Protein AF-G2XY36-F1 (afdb_monomer)

Radius of gyration: 17.64 Å; Cα contacts (8 Å, |Δi|>4): 238; chains: 1; bounding box: 34×35×55 Å

pLDDT: mean 86.16, std 17.72, range [29.91, 98.31]

Structure (mmCIF, N/CA/C/O backbone):
data_AF-G2XY36-F1
#
_entry.id   AF-G2XY36-F1
#
loop_
_atom_site.group_PDB
_atom_site.id
_atom_site.type_symbol
_atom_site.label_atom_id
_atom_site.label_alt_id
_atom_site.label_comp_id
_atom_site.label_asym_id
_atom_site.label_entity_id
_atom_site.label_seq_id
_atom_site.pdbx_PDB_ins_code
_atom_site.Cartn_x
_atom_site.Cartn_y
_atom_site.Cartn_z
_atom_site.occupancy
_atom_site.B_iso_or_equiv
_atom_site.auth_seq_id
_atom_site.auth_comp_id
_atom_site.auth_asym_id
_atom_site.auth_atom_id
_atom_site.pdbx_PDB_model_num
ATOM 1 N N . MET A 1 1 ? -10.356 2.551 -22.205 1.00 31.62 1 MET A N 1
ATOM 2 C CA . MET A 1 1 ? -10.439 3.389 -20.987 1.00 31.62 1 MET A CA 1
ATOM 3 C C . MET A 1 1 ? -9.073 3.341 -20.303 1.00 31.62 1 MET A C 1
ATOM 5 O O . MET A 1 1 ? -8.764 2.344 -19.670 1.00 31.62 1 MET A O 1
ATOM 9 N N . ASN A 1 2 ? -8.216 4.348 -20.510 1.00 29.91 2 ASN A N 1
ATOM 10 C CA . ASN A 1 2 ? -6.886 4.417 -19.884 1.00 29.91 2 ASN A CA 1
ATOM 11 C C . ASN A 1 2 ? -7.036 4.774 -18.397 1.00 29.91 2 ASN A C 1
ATOM 13 O O . ASN A 1 2 ? -7.016 5.949 -18.038 1.00 29.91 2 ASN A O 1
ATOM 17 N N . ARG A 1 3 ? -7.221 3.779 -17.523 1.00 33.62 3 ARG A N 1
ATOM 18 C CA . ARG A 1 3 ? -7.175 3.988 -16.069 1.00 33.62 3 ARG A CA 1
ATOM 19 C C . ARG A 1 3 ? -5.709 4.070 -15.626 1.00 33.62 3 ARG A C 1
ATOM 21 O O . ARG A 1 3 ? -5.121 3.066 -15.242 1.00 33.62 3 ARG A O 1
ATOM 28 N N . LYS A 1 4 ? -5.095 5.256 -15.689 1.00 39.34 4 LYS A N 1
ATOM 29 C CA . LYS A 1 4 ? -3.771 5.510 -15.087 1.00 39.34 4 LYS A CA 1
ATOM 30 C C . LYS A 1 4 ? -3.896 5.691 -13.566 1.00 39.34 4 LYS A C 1
ATOM 32 O O . LYS A 1 4 ? -3.672 6.778 -13.057 1.00 39.34 4 LYS A O 1
ATOM 37 N N . ALA A 1 5 ? -4.296 4.642 -12.847 1.00 51.47 5 ALA A N 1
ATOM 38 C CA . ALA A 1 5 ? -4.089 4.578 -11.393 1.00 51.47 5 ALA A CA 1
ATOM 39 C C . ALA A 1 5 ? -2.666 4.087 -11.066 1.00 51.47 5 ALA A C 1
ATOM 41 O O . ALA A 1 5 ? -2.091 4.441 -10.044 1.00 51.47 5 ALA A O 1
ATOM 42 N N . ALA A 1 6 ? -2.066 3.312 -11.974 1.00 61.31 6 ALA A N 1
ATOM 43 C CA . ALA A 1 6 ? -0.655 2.974 -11.932 1.00 61.31 6 ALA A CA 1
ATOM 44 C C . ALA A 1 6 ? 0.126 3.997 -12.769 1.00 61.31 6 ALA A C 1
ATOM 46 O O . ALA A 1 6 ? -0.056 4.074 -13.988 1.00 61.31 6 ALA A O 1
ATOM 47 N N . ALA A 1 7 ? 1.002 4.775 -12.134 1.00 78.44 7 ALA A N 1
ATOM 48 C CA . ALA A 1 7 ? 2.062 5.498 -12.832 1.00 78.44 7 ALA A CA 1
ATOM 49 C C . ALA A 1 7 ? 3.137 4.496 -13.289 1.00 78.44 7 ALA A C 1
ATOM 51 O O . ALA A 1 7 ? 4.223 4.396 -12.726 1.00 78.44 7 ALA A O 1
ATOM 52 N N . LEU A 1 8 ? 2.751 3.648 -14.245 1.00 86.12 8 LEU A N 1
ATOM 53 C CA . LEU A 1 8 ? 3.544 2.530 -14.730 1.00 86.12 8 LEU A CA 1
ATOM 54 C C . LEU A 1 8 ? 4.345 2.961 -15.959 1.00 86.12 8 LEU A C 1
ATOM 56 O O . LEU A 1 8 ? 3.798 3.068 -17.059 1.00 86.12 8 LEU A O 1
ATOM 60 N N . THR A 1 9 ? 5.645 3.154 -15.768 1.00 91.38 9 THR A N 1
ATOM 61 C CA . THR A 1 9 ? 6.623 3.242 -16.857 1.00 91.38 9 THR A CA 1
ATOM 62 C C . THR A 1 9 ? 7.297 1.885 -17.024 1.00 91.38 9 THR A C 1
ATOM 64 O O . THR A 1 9 ? 7.899 1.371 -16.083 1.00 91.38 9 THR A O 1
ATOM 67 N N . VAL A 1 10 ? 7.177 1.301 -18.220 1.00 92.88 10 VAL A N 1
ATOM 68 C CA . VAL A 1 10 ? 7.787 0.011 -18.567 1.00 92.88 10 VAL A CA 1
ATOM 69 C C . VAL A 1 10 ? 8.980 0.247 -19.480 1.00 92.88 10 VAL A C 1
ATOM 71 O O . VAL A 1 10 ? 8.836 0.890 -20.519 1.00 92.88 10 VAL A O 1
ATOM 74 N N . THR A 1 11 ? 10.143 -0.291 -19.122 1.00 92.06 11 THR A N 1
ATOM 75 C CA . THR A 1 11 ? 11.360 -0.199 -19.943 1.00 92.06 11 THR A CA 1
ATOM 76 C C . THR A 1 11 ? 12.197 -1.475 -19.830 1.00 92.06 11 THR A C 1
ATOM 78 O O . THR A 1 11 ? 12.318 -2.011 -18.735 1.00 92.06 11 THR A O 1
ATOM 81 N N . PRO A 1 12 ? 12.785 -1.999 -20.920 1.00 92.81 12 PRO A N 1
ATOM 82 C CA . PRO A 1 12 ? 13.709 -3.130 -20.829 1.00 92.81 12 PRO A CA 1
ATOM 83 C C . PRO A 1 12 ? 15.041 -2.760 -20.152 1.00 92.81 12 PRO A C 1
ATOM 85 O O . PRO A 1 12 ? 15.686 -3.641 -19.588 1.00 92.81 12 PRO A O 1
ATOM 88 N N . ASP A 1 13 ? 15.440 -1.483 -20.188 1.00 95.94 13 ASP A N 1
ATOM 89 C CA . ASP A 1 13 ? 16.576 -0.956 -19.428 1.00 95.94 13 ASP A CA 1
ATOM 90 C C . ASP A 1 13 ? 16.048 -0.229 -18.176 1.00 95.94 13 ASP A C 1
ATOM 92 O O . ASP A 1 13 ? 15.520 0.881 -18.289 1.00 95.94 13 ASP A O 1
ATOM 96 N N . PRO A 1 14 ? 16.151 -0.831 -16.977 1.00 92.25 14 PRO A N 1
ATOM 97 C CA . PRO A 1 14 ? 15.528 -0.303 -15.764 1.00 92.25 14 PRO A CA 1
ATOM 98 C C . PRO A 1 14 ? 16.053 1.078 -15.354 1.00 92.25 14 PRO A C 1
ATOM 100 O O . PRO A 1 14 ? 15.342 1.812 -14.671 1.00 92.25 14 PRO A O 1
ATOM 103 N N . LEU A 1 15 ? 17.270 1.449 -15.768 1.00 95.69 15 LEU A N 1
ATOM 104 C CA . LEU A 1 15 ? 17.906 2.718 -15.400 1.00 95.69 15 LEU A CA 1
ATOM 105 C C . LEU A 1 15 ? 17.844 3.769 -16.516 1.00 95.69 15 LEU A C 1
ATOM 107 O O . LEU A 1 15 ? 18.439 4.836 -16.382 1.00 95.69 15 LEU A O 1
ATOM 111 N N . SER A 1 16 ? 17.093 3.511 -17.591 1.00 96.19 16 SER A N 1
ATOM 112 C CA . SER A 1 16 ? 16.937 4.456 -18.702 1.00 96.19 16 SER A CA 1
ATOM 113 C C . SER A 1 16 ? 15.806 5.470 -18.508 1.00 96.19 16 SER A C 1
ATOM 115 O O . SER A 1 16 ? 15.618 6.338 -19.362 1.00 96.19 16 SER A O 1
ATOM 117 N N . VAL A 1 17 ? 14.997 5.346 -17.448 1.00 93.69 17 VAL A N 1
ATOM 118 C CA . VAL A 1 17 ? 13.879 6.268 -17.192 1.00 93.69 17 VAL A CA 1
ATOM 119 C C . VAL A 1 17 ? 14.442 7.660 -16.875 1.00 93.69 17 VAL A C 1
ATOM 121 O O . VAL A 1 17 ? 15.220 7.787 -15.928 1.00 93.69 17 VAL A O 1
ATOM 124 N N . PRO A 1 18 ? 14.056 8.721 -17.612 1.00 96.00 18 PRO A N 1
ATOM 125 C CA . PRO A 1 18 ? 14.487 10.079 -17.294 1.00 96.00 18 PRO A CA 1
ATOM 126 C C . PRO A 1 18 ? 14.094 10.475 -15.868 1.00 96.00 18 PRO A C 1
ATOM 128 O O . PRO A 1 18 ? 12.988 10.168 -15.424 1.00 96.00 18 PRO A O 1
ATOM 131 N N . LEU A 1 19 ? 14.970 11.201 -15.167 1.00 97.06 19 LEU A N 1
ATOM 132 C CA . LEU A 1 19 ? 14.773 11.553 -13.753 1.00 97.06 19 LEU A CA 1
ATOM 133 C C . LEU A 1 19 ? 13.446 12.283 -13.491 1.00 97.06 19 LEU A C 1
ATOM 135 O O . LEU A 1 19 ? 12.774 12.002 -12.503 1.00 97.06 19 LEU A O 1
ATOM 139 N N . GLU A 1 20 ? 13.051 13.193 -14.381 1.00 97.00 20 GLU A N 1
ATOM 140 C CA . GLU A 1 20 ? 11.760 13.883 -14.293 1.00 97.00 20 GLU A CA 1
ATOM 141 C C . GLU A 1 20 ? 10.598 12.883 -14.290 1.00 97.00 20 GLU A C 1
ATOM 143 O O . GLU A 1 20 ? 9.764 12.906 -13.387 1.00 97.00 20 GLU A O 1
ATOM 148 N N . LYS A 1 21 ? 10.615 11.920 -15.220 1.00 95.12 21 LYS A N 1
ATOM 149 C CA . LYS A 1 21 ? 9.579 10.892 -15.313 1.00 95.12 21 LYS A CA 1
ATOM 150 C C . LYS A 1 21 ? 9.573 9.950 -14.110 1.00 95.12 21 LYS A C 1
ATOM 152 O O . LYS A 1 21 ? 8.512 9.580 -13.614 1.00 95.12 21 LYS A O 1
ATOM 157 N N . PHE A 1 22 ? 10.758 9.582 -13.631 1.00 95.75 22 PHE A N 1
ATOM 158 C CA . PHE A 1 22 ? 10.922 8.783 -12.422 1.00 95.75 22 PHE A CA 1
ATOM 159 C C . PHE A 1 22 ? 10.286 9.477 -11.206 1.00 95.75 22 PHE A C 1
ATOM 161 O O . PHE A 1 22 ? 9.513 8.859 -10.475 1.00 95.75 22 PHE A O 1
ATOM 168 N N . ASN A 1 23 ? 10.543 10.776 -11.030 1.00 96.56 23 ASN A N 1
ATOM 169 C CA . ASN A 1 23 ? 9.968 11.565 -9.941 1.00 96.56 23 ASN A CA 1
ATOM 170 C C . ASN A 1 23 ? 8.448 11.728 -10.071 1.00 96.56 23 ASN A C 1
ATOM 172 O O . ASN A 1 23 ? 7.741 11.633 -9.069 1.00 96.56 23 ASN A O 1
ATOM 176 N N . GLU A 1 24 ? 7.928 11.943 -11.283 1.00 95.69 24 GLU A N 1
ATOM 177 C CA . GLU A 1 24 ? 6.480 11.949 -11.529 1.00 95.69 24 GLU A CA 1
ATOM 178 C C . GLU A 1 24 ? 5.824 10.642 -11.073 1.00 95.69 24 GLU A C 1
ATOM 180 O O . GLU A 1 24 ? 4.816 10.671 -10.364 1.00 95.69 24 GLU A O 1
ATOM 185 N N . ASP A 1 25 ? 6.401 9.499 -11.454 1.00 95.06 25 ASP A N 1
ATOM 186 C CA . ASP A 1 25 ? 5.843 8.190 -11.120 1.00 95.06 25 ASP A CA 1
ATOM 187 C C . ASP A 1 25 ? 5.855 7.945 -9.605 1.00 95.06 25 ASP A C 1
ATOM 189 O O . ASP A 1 25 ? 4.846 7.514 -9.037 1.00 95.06 25 ASP A O 1
ATOM 193 N N . LEU A 1 26 ? 6.952 8.290 -8.922 1.00 95.56 26 LEU A N 1
ATOM 194 C CA . LEU A 1 26 ? 7.029 8.180 -7.464 1.00 95.56 26 LEU A CA 1
ATOM 195 C C . LEU A 1 26 ? 6.068 9.132 -6.746 1.00 95.56 26 LEU A C 1
ATOM 197 O O . LEU A 1 26 ? 5.476 8.742 -5.739 1.00 95.56 26 LEU A O 1
ATOM 201 N N . ASN A 1 27 ? 5.848 10.341 -7.263 1.00 96.00 27 ASN A N 1
ATOM 202 C CA . ASN A 1 27 ? 4.882 11.271 -6.680 1.00 96.00 27 ASN A CA 1
ATOM 203 C C . ASN A 1 27 ? 3.454 10.723 -6.730 1.00 96.00 27 ASN A C 1
ATOM 205 O O . ASN A 1 27 ? 2.706 10.847 -5.757 1.00 96.00 27 ASN A O 1
ATOM 209 N N . VAL A 1 28 ? 3.082 10.073 -7.835 1.00 93.25 28 VAL A N 1
ATOM 210 C CA . VAL A 1 28 ? 1.761 9.450 -7.960 1.00 93.25 28 VAL A CA 1
ATOM 211 C C . VAL A 1 28 ? 1.605 8.282 -6.992 1.00 93.25 28 VAL A C 1
ATOM 213 O O . VAL A 1 28 ? 0.538 8.147 -6.405 1.00 93.25 28 VAL A O 1
ATOM 216 N N . VAL A 1 29 ? 2.622 7.439 -6.804 1.00 93.81 29 VAL A N 1
ATOM 217 C CA . VAL A 1 29 ? 2.463 6.203 -6.016 1.00 93.81 29 VAL A CA 1
ATOM 218 C C . VAL A 1 29 ? 2.729 6.407 -4.519 1.00 93.81 29 VAL A C 1
ATOM 220 O O . VAL A 1 29 ? 2.009 5.822 -3.712 1.00 93.81 29 VAL A O 1
ATOM 223 N N . ILE A 1 30 ? 3.720 7.226 -4.147 1.00 94.56 30 ILE A N 1
ATOM 224 C CA . ILE A 1 30 ? 4.175 7.426 -2.758 1.00 94.56 30 ILE A CA 1
ATOM 225 C C . ILE A 1 30 ? 3.650 8.744 -2.186 1.00 94.56 30 ILE A C 1
ATOM 227 O O . ILE A 1 30 ? 2.976 8.738 -1.160 1.00 94.56 30 ILE A O 1
ATOM 231 N N . THR A 1 31 ? 3.951 9.879 -2.828 1.00 96.12 31 THR A N 1
ATOM 232 C CA . THR A 1 31 ? 3.627 11.205 -2.268 1.00 96.12 31 THR A CA 1
ATOM 233 C C . THR A 1 31 ? 2.118 11.389 -2.113 1.00 96.12 31 THR A C 1
ATOM 235 O O . THR A 1 31 ? 1.657 11.865 -1.076 1.00 96.12 31 THR A O 1
ATOM 238 N N . SER A 1 32 ? 1.333 10.951 -3.101 1.00 95.75 32 SER A N 1
ATOM 239 C CA . SER A 1 32 ? -0.131 10.983 -3.005 1.00 95.75 32 SER A CA 1
ATOM 240 C C . SER A 1 32 ? -0.665 10.066 -1.894 1.00 95.75 32 SER A C 1
ATOM 242 O O . SER A 1 32 ? -1.597 10.446 -1.189 1.00 95.75 32 SER A O 1
ATOM 244 N N . ALA A 1 33 ? -0.044 8.896 -1.692 1.00 95.50 33 ALA A N 1
ATOM 245 C CA . ALA A 1 33 ? -0.409 7.950 -0.642 1.00 95.50 33 ALA A CA 1
ATOM 246 C C . ALA A 1 33 ? -0.169 8.546 0.745 1.00 95.50 33 ALA A C 1
ATOM 248 O O . ALA A 1 33 ? -1.033 8.452 1.611 1.00 95.50 33 ALA A O 1
ATOM 249 N N . TYR A 1 34 ? 0.981 9.201 0.929 1.00 97.56 34 TYR A N 1
ATOM 250 C CA . TYR A 1 34 ? 1.301 9.931 2.150 1.00 97.56 34 TYR A CA 1
ATOM 251 C C . TYR A 1 34 ? 0.294 11.046 2.421 1.00 97.56 34 TYR A C 1
ATOM 253 O O . TYR A 1 34 ? -0.245 11.118 3.521 1.00 97.56 34 TYR A O 1
ATOM 261 N N . ALA A 1 35 ? 0.005 11.882 1.419 1.00 98.31 35 ALA A N 1
ATOM 262 C CA . ALA A 1 35 ? -0.962 12.963 1.567 1.00 98.31 35 ALA A CA 1
ATOM 263 C C . ALA A 1 35 ? -2.352 12.425 1.947 1.00 98.31 35 ALA A C 1
ATOM 265 O O . ALA A 1 35 ? -2.966 12.919 2.886 1.00 98.31 35 ALA A O 1
ATOM 266 N N . ALA A 1 36 ? -2.824 11.366 1.282 1.00 98.06 36 ALA A N 1
ATOM 267 C CA . ALA A 1 36 ? -4.106 10.742 1.598 1.00 98.06 36 ALA A CA 1
ATOM 268 C C . ALA A 1 36 ? -4.137 10.139 3.012 1.00 98.06 36 ALA A C 1
ATOM 270 O O . ALA A 1 36 ? -5.119 10.316 3.729 1.00 98.06 36 ALA A O 1
ATOM 271 N N . ALA A 1 37 ? -3.070 9.450 3.425 1.00 96.81 37 ALA A N 1
ATOM 272 C CA . ALA A 1 37 ? -2.957 8.887 4.767 1.00 96.81 37 ALA A CA 1
ATOM 273 C C . ALA A 1 37 ? -2.927 9.985 5.841 1.00 96.81 37 ALA A C 1
ATOM 275 O O . ALA A 1 37 ? -3.605 9.858 6.856 1.00 96.81 37 ALA A O 1
ATOM 276 N N . HIS A 1 38 ? -2.197 11.078 5.602 1.00 96.06 38 HIS A N 1
ATOM 277 C CA . HIS A 1 38 ? -2.152 12.240 6.489 1.00 96.06 38 HIS A CA 1
ATOM 278 C C . HIS A 1 38 ? -3.545 12.847 6.697 1.00 96.06 38 HIS A C 1
ATOM 280 O O . HIS A 1 38 ? -4.006 12.970 7.829 1.00 96.06 38 HIS A O 1
ATOM 286 N N . GLU A 1 39 ? -4.254 13.160 5.611 1.00 97.81 39 GLU A N 1
ATOM 287 C CA . GLU A 1 39 ? -5.605 13.725 5.704 1.00 97.81 39 GLU A CA 1
ATOM 288 C C . GLU A 1 39 ? -6.604 12.743 6.330 1.00 97.81 39 GLU A C 1
ATOM 290 O O . GLU A 1 39 ? -7.504 13.156 7.062 1.00 97.81 39 GLU A O 1
ATOM 295 N N . ALA A 1 40 ? -6.438 11.435 6.102 1.00 95.88 40 ALA A N 1
ATOM 296 C CA . ALA A 1 40 ? -7.251 10.422 6.765 1.00 95.88 40 ALA A CA 1
ATOM 297 C C . ALA A 1 40 ? -7.052 10.445 8.286 1.00 95.88 40 ALA A C 1
ATOM 299 O O . ALA A 1 40 ? -8.040 10.405 9.014 1.00 95.88 40 ALA A O 1
ATOM 300 N N . VAL A 1 41 ? -5.811 10.579 8.769 1.00 93.19 41 VAL A N 1
ATOM 301 C CA . VAL A 1 41 ? -5.515 10.729 10.205 1.00 93.19 41 VAL A CA 1
ATOM 302 C C . VAL A 1 41 ? -6.194 11.975 10.774 1.00 93.19 41 VAL A C 1
ATOM 304 O O . VAL A 1 41 ? -6.831 11.892 11.825 1.00 93.19 41 VAL A O 1
ATOM 307 N N . GLU A 1 42 ? -6.114 13.120 10.091 1.00 93.31 42 GLU A N 1
ATOM 308 C CA . GLU A 1 42 ? -6.805 14.339 10.536 1.00 93.31 42 GLU A CA 1
ATOM 309 C C . GLU A 1 42 ? -8.328 14.147 10.577 1.00 93.31 42 GLU A C 1
ATOM 311 O O . GLU A 1 42 ? -8.973 14.510 11.562 1.00 93.31 42 GLU A O 1
ATOM 316 N N . GLY A 1 43 ? -8.905 13.491 9.568 1.00 92.75 43 GLY A N 1
ATOM 317 C CA . GLY A 1 43 ? -10.322 13.135 9.551 1.00 92.75 43 GLY A CA 1
ATOM 318 C C . GLY A 1 43 ? -10.710 12.182 10.685 1.00 92.75 43 GLY A C 1
ATOM 319 O O . GLY A 1 43 ? -11.716 12.397 11.361 1.00 92.75 43 GLY A O 1
ATOM 320 N N . PHE A 1 44 ? -9.897 11.161 10.956 1.00 91.94 44 PHE A N 1
ATOM 321 C CA . PHE A 1 44 ? -10.143 10.167 12.001 1.00 91.94 44 PHE A CA 1
ATOM 322 C C . PHE A 1 44 ? -10.218 10.772 13.404 1.00 91.94 44 PHE A C 1
ATOM 324 O O . PHE A 1 44 ? -11.010 10.288 14.215 1.00 91.94 44 PHE A O 1
ATOM 331 N N . LYS A 1 45 ? -9.483 11.859 13.675 1.00 87.38 45 LYS A N 1
ATOM 332 C CA . LYS A 1 45 ? -9.571 12.610 14.944 1.00 87.38 45 LYS A CA 1
ATOM 333 C C . LYS A 1 45 ? -10.947 13.235 15.183 1.00 87.38 45 LYS A C 1
ATOM 335 O O . LYS A 1 45 ? -11.287 13.530 16.323 1.00 87.38 45 LYS A O 1
ATOM 340 N N . THR A 1 46 ? -11.734 13.450 14.129 1.00 90.38 46 THR A N 1
ATOM 341 C CA . THR A 1 46 ? -13.075 14.052 14.224 1.00 90.38 46 THR A CA 1
ATOM 342 C C . THR A 1 46 ? -14.186 13.024 14.463 1.00 90.38 46 THR A C 1
ATOM 344 O O . THR A 1 46 ? -15.322 13.402 14.750 1.00 90.38 46 THR A O 1
ATOM 347 N N . LEU A 1 47 ? -13.880 11.726 14.347 1.00 88.88 47 LEU A N 1
ATOM 348 C CA . LEU A 1 47 ? -14.861 10.647 14.459 1.00 88.88 47 LEU A CA 1
ATOM 349 C C . LEU A 1 47 ? -15.044 10.183 15.914 1.00 88.88 47 LEU A C 1
ATOM 351 O O . LEU A 1 47 ? -14.082 10.193 16.683 1.00 88.88 47 LEU A O 1
ATOM 355 N N . PRO A 1 48 ? -16.236 9.668 16.287 1.00 88.44 48 PRO A N 1
ATOM 356 C CA . PRO A 1 48 ? -16.452 9.043 17.591 1.00 88.44 48 PRO A CA 1
ATOM 357 C C . PRO A 1 48 ? -15.446 7.923 17.870 1.00 88.44 48 PRO A C 1
ATOM 359 O O . PRO A 1 48 ? -15.064 7.187 16.953 1.00 88.44 48 PRO A O 1
ATOM 362 N N . GLU A 1 49 ? -15.064 7.745 19.136 1.00 81.69 49 GLU A N 1
ATOM 363 C CA . GLU A 1 49 ? -14.056 6.764 19.564 1.00 81.69 49 GLU A CA 1
ATOM 364 C C . GLU A 1 49 ? -14.373 5.347 19.064 1.00 81.69 49 GLU A C 1
ATOM 366 O O . GLU A 1 49 ? -13.526 4.728 18.422 1.00 81.69 49 GLU A O 1
ATOM 371 N N . ALA A 1 50 ? -15.627 4.911 19.225 1.00 83.06 50 ALA A N 1
ATOM 372 C CA . ALA A 1 50 ? -16.129 3.597 18.816 1.00 83.06 50 ALA A CA 1
ATOM 373 C C . ALA A 1 50 ? -16.149 3.350 17.292 1.00 83.06 50 ALA A C 1
ATOM 375 O O . ALA A 1 50 ? -16.444 2.242 16.855 1.00 83.06 50 ALA A O 1
ATOM 376 N N . THR A 1 51 ? -15.868 4.364 16.467 1.00 87.44 51 THR A N 1
ATOM 377 C CA . THR A 1 51 ? -15.840 4.209 15.004 1.00 87.44 51 THR A CA 1
ATOM 378 C C . THR A 1 51 ? -14.568 3.490 14.574 1.00 87.44 51 THR A C 1
ATOM 380 O O . THR A 1 51 ? -13.472 3.967 14.884 1.00 87.44 51 THR A O 1
ATOM 383 N N . ASN A 1 52 ? -14.697 2.425 13.781 1.00 88.69 52 ASN A N 1
ATOM 384 C CA . ASN A 1 52 ? -13.559 1.808 13.103 1.00 88.69 52 ASN A CA 1
ATOM 385 C C . ASN A 1 52 ? -12.926 2.811 12.126 1.00 88.69 52 ASN A C 1
ATOM 387 O O . ASN A 1 52 ? -13.563 3.277 11.182 1.00 88.69 52 ASN A O 1
ATOM 391 N N . LYS A 1 53 ? -11.666 3.168 12.384 1.00 92.44 53 LYS A N 1
ATOM 392 C CA . LYS A 1 53 ? -10.880 4.121 11.592 1.00 92.44 53 LYS A CA 1
ATOM 393 C C . LYS A 1 53 ? -9.919 3.326 10.722 1.00 92.44 53 LYS A C 1
ATOM 395 O O . LYS A 1 53 ? -8.879 2.887 11.211 1.00 92.44 53 LYS A O 1
ATOM 400 N N . THR A 1 54 ? -10.281 3.112 9.462 1.00 95.38 54 THR A N 1
ATOM 401 C CA . THR A 1 54 ? -9.521 2.244 8.557 1.00 95.38 54 THR A CA 1
ATOM 402 C C . THR A 1 54 ? -9.088 2.999 7.307 1.00 95.38 54 THR A C 1
ATOM 404 O O . THR A 1 54 ? -9.912 3.566 6.592 1.00 95.38 54 THR A O 1
ATOM 407 N N . PHE A 1 55 ? -7.788 2.968 7.026 1.00 97.25 55 PHE A N 1
ATOM 408 C CA . PHE A 1 55 ? -7.185 3.406 5.776 1.00 97.25 55 PHE A CA 1
ATOM 4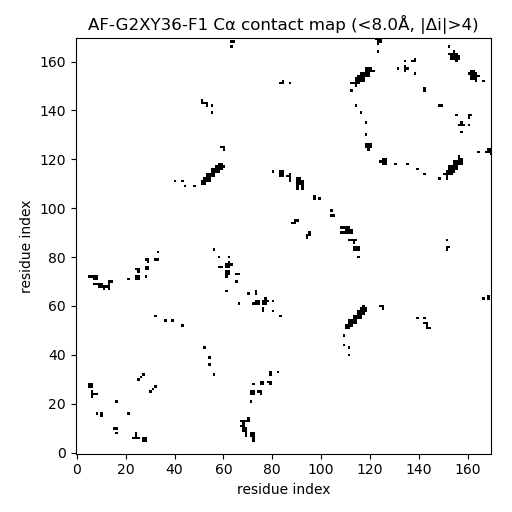09 C C . PHE A 1 55 ? -6.682 2.183 5.002 1.00 97.25 55 PHE A C 1
ATOM 411 O O . PHE A 1 55 ? -5.914 1.375 5.528 1.00 97.25 55 PHE A O 1
ATOM 418 N N . ILE A 1 56 ? -7.096 2.053 3.742 1.00 98.12 56 ILE A N 1
ATOM 419 C CA . ILE A 1 56 ? -6.728 0.929 2.874 1.00 98.12 56 ILE A CA 1
ATOM 420 C C . ILE A 1 56 ? -5.974 1.480 1.671 1.00 98.12 56 ILE A C 1
ATOM 422 O O . ILE A 1 56 ? -6.490 2.318 0.933 1.00 98.12 56 ILE A O 1
ATOM 426 N N . TYR A 1 57 ? -4.762 0.981 1.456 1.00 97.81 57 TYR A N 1
ATOM 427 C CA . TYR A 1 57 ? -4.003 1.220 0.240 1.00 97.81 57 TYR A CA 1
ATOM 428 C C . TYR A 1 57 ? -4.047 -0.022 -0.649 1.00 97.81 57 TYR A C 1
ATOM 430 O O . TYR A 1 57 ? -3.638 -1.108 -0.236 1.00 97.81 57 TYR A O 1
ATOM 438 N N . THR A 1 58 ? -4.503 0.143 -1.892 1.00 96.12 58 THR A N 1
ATOM 439 C CA . THR A 1 58 ? -4.509 -0.932 -2.892 1.00 96.12 58 THR A CA 1
ATOM 440 C C . THR A 1 58 ? -3.081 -1.288 -3.313 1.00 96.12 58 THR A C 1
ATOM 442 O O . THR A 1 58 ? -2.406 -0.568 -4.069 1.00 96.12 58 THR A O 1
ATOM 445 N N . GLY A 1 59 ? -2.618 -2.418 -2.796 1.00 94.75 59 GLY A N 1
ATOM 446 C CA . GLY A 1 59 ? -1.300 -2.983 -3.001 1.00 94.75 59 GLY A CA 1
ATOM 447 C C . GLY A 1 59 ? -1.181 -3.849 -4.252 1.00 94.75 59 GLY A C 1
ATOM 448 O O . GLY A 1 59 ? -2.069 -3.904 -5.099 1.00 94.75 59 GLY A O 1
ATOM 449 N N . ASN A 1 60 ? -0.008 -4.460 -4.390 1.00 94.12 60 ASN A N 1
ATOM 450 C CA . ASN A 1 60 ? 0.277 -5.592 -5.270 1.00 94.12 60 ASN A CA 1
ATOM 451 C C . ASN A 1 60 ? 1.568 -6.287 -4.790 1.00 94.12 60 ASN A C 1
ATOM 453 O O . ASN A 1 60 ? 2.227 -5.803 -3.871 1.00 94.12 60 ASN A O 1
ATOM 457 N N . ILE A 1 61 ? 1.997 -7.347 -5.478 1.00 94.69 61 ILE A N 1
ATOM 458 C CA . ILE A 1 61 ? 3.208 -8.115 -5.134 1.00 94.69 61 ILE A CA 1
ATOM 459 C C . ILE A 1 61 ? 4.524 -7.330 -5.100 1.00 94.69 61 ILE A C 1
ATOM 461 O O . ILE A 1 61 ? 5.532 -7.853 -4.626 1.00 94.69 61 ILE A O 1
ATOM 465 N N . LEU A 1 62 ? 4.592 -6.132 -5.682 1.00 94.88 62 LEU A N 1
ATOM 466 C CA . LEU A 1 62 ? 5.874 -5.480 -5.955 1.00 94.88 62 LEU A CA 1
ATOM 467 C C . LEU A 1 62 ? 6.581 -4.962 -4.696 1.00 94.88 62 LEU A C 1
ATOM 469 O O . LEU A 1 62 ? 7.738 -4.565 -4.785 1.00 94.88 62 LEU A O 1
ATOM 473 N N . ASN A 1 63 ? 5.929 -5.002 -3.530 1.00 93.50 63 ASN A N 1
ATOM 474 C CA . ASN A 1 63 ? 6.591 -4.848 -2.231 1.00 93.50 63 ASN A CA 1
ATOM 475 C C . ASN A 1 63 ? 7.466 -6.060 -1.849 1.00 93.50 63 ASN A C 1
ATOM 477 O O . ASN A 1 63 ? 8.295 -5.958 -0.947 1.00 93.50 63 ASN A O 1
ATOM 481 N N . ARG A 1 64 ? 7.280 -7.211 -2.508 1.00 92.38 64 ARG A N 1
ATOM 482 C CA . ARG A 1 64 ? 8.011 -8.464 -2.257 1.00 92.38 64 ARG A CA 1
ATOM 483 C C . ARG A 1 64 ? 8.791 -8.955 -3.474 1.00 92.38 64 ARG A C 1
ATOM 485 O O . ARG A 1 64 ? 9.854 -9.544 -3.306 1.00 92.38 64 ARG A O 1
ATOM 492 N N . GLN A 1 65 ? 8.281 -8.742 -4.687 1.00 93.00 65 GLN A N 1
ATOM 493 C CA . GLN A 1 65 ? 8.887 -9.249 -5.919 1.00 93.00 65 GLN A CA 1
ATOM 494 C C . GLN A 1 65 ? 9.392 -8.117 -6.812 1.00 93.00 65 GLN A C 1
ATOM 496 O O . GLN A 1 65 ? 8.640 -7.230 -7.213 1.00 93.00 65 GLN A O 1
ATOM 501 N N . VAL A 1 66 ? 10.663 -8.204 -7.203 1.00 93.75 66 VAL A N 1
ATOM 502 C CA . VAL A 1 66 ? 11.261 -7.283 -8.172 1.00 93.75 66 VAL A CA 1
ATOM 503 C C . VAL A 1 66 ? 10.949 -7.750 -9.591 1.00 93.75 66 VAL A C 1
ATOM 505 O O . VAL A 1 66 ? 11.250 -8.881 -9.969 1.00 93.75 66 VAL A O 1
ATOM 508 N N . VAL A 1 67 ? 10.394 -6.846 -10.395 1.00 94.00 67 VAL A N 1
ATOM 509 C CA . VAL A 1 67 ? 10.210 -7.024 -11.839 1.00 94.00 67 VAL A CA 1
ATOM 510 C C . VAL A 1 67 ? 11.037 -5.940 -12.532 1.00 94.00 67 VAL A C 1
ATOM 512 O O . VAL A 1 67 ? 10.611 -4.784 -12.520 1.00 94.00 67 VAL A O 1
ATOM 515 N N . PRO A 1 68 ? 12.222 -6.258 -13.098 1.00 94.94 68 PRO A N 1
ATOM 516 C CA . PRO A 1 68 ? 13.164 -5.240 -13.569 1.00 94.94 68 PRO A CA 1
ATOM 517 C C . PRO A 1 68 ? 12.554 -4.215 -14.535 1.00 94.94 68 PRO A C 1
ATOM 519 O O . PRO A 1 68 ? 12.781 -3.024 -14.325 1.00 94.94 68 PRO A O 1
ATOM 522 N N . PRO A 1 69 ? 11.690 -4.604 -15.498 1.00 95.62 69 PRO A N 1
ATOM 523 C CA . PRO A 1 69 ? 11.074 -3.622 -16.382 1.00 95.62 69 PRO A CA 1
ATOM 524 C C . PRO A 1 69 ? 10.154 -2.595 -15.714 1.00 95.62 69 PRO A C 1
ATOM 526 O O . PRO A 1 69 ? 9.747 -1.637 -16.366 1.00 95.62 69 PRO A O 1
ATOM 529 N N . PHE A 1 70 ? 9.800 -2.795 -14.441 1.00 94.56 70 PHE A N 1
ATOM 530 C CA . PHE A 1 70 ? 8.886 -1.960 -13.664 1.00 94.56 70 PHE A CA 1
ATOM 531 C C . PHE A 1 70 ? 9.606 -1.201 -12.541 1.00 94.56 70 PHE A C 1
ATOM 533 O O . PHE A 1 70 ? 8.982 -0.923 -11.521 1.00 94.56 70 PHE A O 1
ATOM 540 N N . LEU A 1 71 ? 10.899 -0.877 -12.682 1.00 94.75 71 LEU A N 1
ATOM 541 C CA . LEU A 1 71 ? 11.726 -0.356 -11.582 1.00 94.75 71 LEU A CA 1
ATOM 542 C C . LEU A 1 71 ? 11.054 0.773 -10.776 1.00 94.75 71 LEU A C 1
ATOM 544 O O . LEU A 1 71 ? 10.877 0.631 -9.567 1.00 94.75 71 LEU A O 1
ATOM 548 N N . ALA A 1 72 ? 10.641 1.865 -11.430 1.00 94.56 72 ALA A N 1
ATOM 549 C CA . ALA A 1 72 ? 10.009 3.004 -10.753 1.00 94.56 72 ALA A CA 1
ATOM 550 C C . ALA A 1 72 ? 8.711 2.604 -10.032 1.00 94.56 72 ALA A C 1
ATOM 552 O O . ALA A 1 72 ? 8.472 3.003 -8.894 1.00 94.56 72 ALA A O 1
ATOM 553 N N . PHE A 1 73 ? 7.899 1.753 -10.662 1.00 94.75 73 PHE A N 1
ATOM 554 C CA . PHE A 1 73 ? 6.645 1.275 -10.089 1.00 94.75 73 PHE A CA 1
ATOM 555 C C . PHE A 1 73 ? 6.871 0.325 -8.905 1.00 94.75 73 PHE A C 1
ATOM 557 O O . PHE A 1 73 ? 6.163 0.419 -7.904 1.00 94.75 73 PHE A O 1
ATOM 564 N N . GLY A 1 74 ? 7.882 -0.544 -8.980 1.00 95.62 74 GLY A N 1
ATOM 565 C CA . GLY A 1 74 ? 8.273 -1.435 -7.891 1.00 95.62 74 GLY A CA 1
ATOM 566 C C . GLY A 1 74 ? 8.824 -0.679 -6.683 1.00 95.62 74 GLY A C 1
ATOM 567 O O . GLY A 1 74 ? 8.425 -0.968 -5.556 1.00 95.62 74 GLY A O 1
ATOM 568 N N . ILE A 1 75 ? 9.652 0.350 -6.912 1.00 96.50 75 ILE A N 1
ATOM 569 C CA . ILE A 1 75 ? 10.096 1.282 -5.862 1.00 96.50 75 ILE A CA 1
ATOM 570 C C . ILE A 1 75 ? 8.886 2.000 -5.262 1.00 96.50 75 ILE A C 1
ATOM 572 O O . ILE A 1 75 ? 8.743 2.036 -4.043 1.00 96.50 75 ILE A O 1
ATOM 576 N N . GLY A 1 76 ? 7.987 2.510 -6.108 1.00 95.94 76 GLY A N 1
ATOM 577 C CA . GLY A 1 76 ? 6.752 3.168 -5.693 1.00 95.94 76 GLY A CA 1
ATOM 578 C C . GLY A 1 76 ? 5.907 2.295 -4.764 1.00 95.94 76 GLY A C 1
ATOM 579 O O . GLY A 1 76 ? 5.547 2.714 -3.667 1.00 95.94 76 GLY A O 1
ATOM 580 N N . LYS A 1 77 ? 5.621 1.058 -5.180 1.00 95.69 77 LYS A N 1
ATOM 581 C CA . LYS A 1 77 ? 4.811 0.105 -4.411 1.00 95.69 77 LYS A CA 1
ATOM 582 C C . LYS A 1 77 ? 5.517 -0.365 -3.138 1.00 95.69 77 LYS A C 1
ATOM 584 O O . LYS A 1 77 ? 4.879 -0.398 -2.093 1.00 95.69 77 LYS A O 1
ATOM 589 N N . SER A 1 78 ? 6.820 -0.637 -3.182 1.00 96.75 78 SER A N 1
ATOM 590 C CA . SER A 1 78 ? 7.601 -0.961 -1.978 1.00 96.75 78 SER A CA 1
ATOM 591 C C . SER A 1 78 ? 7.625 0.195 -0.974 1.00 96.75 78 SER A C 1
ATOM 593 O O . SER A 1 78 ? 7.421 -0.018 0.219 1.00 96.75 78 SER A O 1
ATOM 595 N N . GLY A 1 79 ? 7.827 1.428 -1.448 1.00 97.25 79 GLY A N 1
ATOM 596 C CA . GLY A 1 79 ? 7.823 2.629 -0.613 1.00 97.25 79 GLY A CA 1
ATOM 597 C C . GLY A 1 79 ? 6.454 2.902 0.009 1.00 97.25 79 GLY A C 1
ATOM 598 O O . GLY A 1 79 ? 6.369 3.185 1.202 1.00 97.25 79 GLY A O 1
ATOM 599 N N . ALA A 1 80 ? 5.375 2.743 -0.762 1.00 97.38 80 ALA A N 1
ATOM 600 C CA . ALA A 1 80 ? 4.014 2.844 -0.246 1.00 97.38 80 ALA A CA 1
ATOM 601 C C . ALA A 1 80 ? 3.708 1.740 0.783 1.00 97.38 80 ALA A C 1
ATOM 603 O O . ALA A 1 80 ? 3.170 2.038 1.842 1.00 97.38 80 ALA A O 1
ATOM 604 N N . ALA A 1 81 ? 4.107 0.487 0.538 1.00 97.31 81 ALA A N 1
ATOM 605 C CA . ALA A 1 81 ? 3.941 -0.594 1.512 1.00 97.31 81 ALA A CA 1
ATOM 606 C C . ALA A 1 81 ? 4.679 -0.296 2.825 1.00 97.31 81 ALA A C 1
ATOM 608 O O . ALA A 1 81 ? 4.108 -0.460 3.900 1.00 97.31 81 ALA A O 1
ATOM 609 N N . HIS A 1 82 ? 5.913 0.213 2.745 1.00 97.38 82 HIS A N 1
ATOM 610 C CA . HIS A 1 82 ? 6.676 0.628 3.921 1.00 97.38 82 HIS A CA 1
ATOM 611 C C . HIS A 1 82 ? 5.983 1.759 4.695 1.00 97.38 82 HIS A C 1
ATOM 613 O O . HIS A 1 82 ? 5.910 1.709 5.921 1.00 97.38 82 HIS A O 1
ATOM 619 N N . LEU A 1 83 ? 5.433 2.751 3.988 1.00 97.69 83 LEU A N 1
ATOM 620 C CA . LEU A 1 83 ? 4.648 3.832 4.588 1.00 97.69 83 LEU A CA 1
ATOM 621 C C . LEU A 1 83 ? 3.439 3.291 5.361 1.00 97.69 83 LEU A C 1
ATOM 623 O O . LEU A 1 83 ? 3.217 3.682 6.505 1.00 97.69 83 LEU A O 1
ATOM 627 N N . ILE A 1 84 ? 2.682 2.375 4.757 1.00 97.56 84 ILE A N 1
ATOM 628 C CA . ILE A 1 84 ? 1.483 1.784 5.363 1.00 97.56 84 ILE A CA 1
ATOM 629 C C . ILE A 1 84 ? 1.841 0.918 6.567 1.00 97.56 84 ILE A C 1
ATOM 631 O O . ILE A 1 84 ? 1.198 1.030 7.609 1.00 97.56 84 ILE A O 1
ATOM 635 N N . GLN A 1 85 ? 2.902 0.115 6.465 1.00 95.81 85 GLN A N 1
ATOM 636 C CA . GLN A 1 85 ? 3.418 -0.651 7.594 1.00 95.81 85 GLN A CA 1
ATOM 637 C C . GLN A 1 85 ? 3.834 0.274 8.744 1.00 95.81 85 GLN A C 1
ATOM 639 O O . GLN A 1 85 ? 3.440 0.047 9.885 1.00 95.81 85 GLN A O 1
ATOM 644 N N . GLY A 1 86 ? 4.585 1.340 8.451 1.00 94.19 86 GLY A N 1
ATOM 645 C CA . GLY A 1 86 ? 5.002 2.325 9.448 1.00 94.19 86 GLY A CA 1
ATOM 646 C C . GLY A 1 86 ? 3.813 2.982 10.152 1.00 94.19 86 GLY A C 1
ATOM 647 O O . GLY A 1 86 ? 3.798 3.060 11.378 1.00 94.19 86 GLY A O 1
ATOM 648 N N . ALA A 1 87 ? 2.786 3.383 9.397 1.00 93.69 87 ALA A N 1
ATOM 649 C CA . ALA A 1 87 ? 1.549 3.927 9.956 1.00 93.69 87 ALA A CA 1
ATOM 650 C C . ALA A 1 87 ? 0.800 2.892 10.814 1.00 93.69 87 ALA A C 1
ATOM 652 O O . ALA A 1 87 ? 0.385 3.202 11.929 1.00 93.69 87 ALA A O 1
ATOM 653 N N . SER A 1 88 ? 0.683 1.645 10.348 1.00 92.38 88 SER A N 1
ATOM 654 C CA . SER A 1 88 ? 0.046 0.569 11.116 1.00 92.38 88 SER A CA 1
ATOM 655 C C . SER A 1 88 ? 0.762 0.314 12.443 1.00 92.38 88 SER A C 1
ATOM 657 O O . SER A 1 88 ? 0.116 0.143 13.473 1.00 92.38 88 SER A O 1
ATOM 659 N N . GLU A 1 89 ? 2.095 0.299 12.447 1.00 88.88 89 GLU A N 1
ATOM 660 C CA . GLU A 1 89 ? 2.885 0.126 13.668 1.00 88.88 89 GLU A CA 1
ATOM 661 C C . GLU A 1 89 ? 2.774 1.333 14.609 1.00 88.88 89 GLU A C 1
ATOM 663 O O . GLU A 1 89 ? 2.748 1.164 15.831 1.00 88.88 89 GLU A O 1
ATOM 668 N N . ALA A 1 90 ? 2.671 2.542 14.051 1.00 87.25 90 ALA A N 1
ATOM 669 C CA . ALA A 1 90 ? 2.557 3.774 14.818 1.00 87.25 90 ALA A CA 1
ATOM 670 C C . ALA A 1 90 ? 1.192 3.934 15.502 1.00 87.25 90 ALA A C 1
ATOM 672 O O . ALA A 1 90 ? 1.144 4.352 16.659 1.00 87.25 90 ALA A O 1
ATOM 673 N N . TYR A 1 91 ? 0.102 3.597 14.803 1.00 86.25 91 TYR A N 1
ATOM 674 C CA . TYR A 1 91 ? -1.275 3.861 15.240 1.00 86.25 91 TYR A CA 1
ATOM 675 C C . TYR A 1 91 ? -2.032 2.636 15.784 1.00 86.25 91 TYR A C 1
ATOM 677 O O . TYR A 1 91 ? -3.198 2.756 16.176 1.00 86.25 91 TYR A O 1
ATOM 685 N N . LYS A 1 92 ? -1.402 1.452 15.845 1.00 78.81 92 LYS A N 1
ATOM 686 C CA . LYS A 1 92 ? -1.996 0.294 16.534 1.00 78.81 92 LYS A CA 1
ATOM 687 C C . LYS A 1 92 ? -2.232 0.604 18.017 1.00 78.81 92 LYS A C 1
ATOM 689 O O . LYS A 1 92 ? -1.560 1.442 18.606 1.00 78.81 92 LYS A O 1
ATOM 694 N N . LYS A 1 93 ? -3.148 -0.137 18.650 1.00 65.75 93 LYS A N 1
ATOM 695 C CA . LYS A 1 93 ? -3.575 0.062 20.055 1.00 65.75 93 LYS A CA 1
ATOM 696 C C . LYS A 1 93 ? -2.412 0.085 21.068 1.00 65.75 93 LYS A C 1
ATOM 698 O O . LYS A 1 93 ? -2.490 0.763 22.087 1.00 65.75 93 LYS A O 1
ATOM 703 N N . ASP A 1 94 ? -1.339 -0.648 20.774 1.00 58.31 94 ASP A N 1
ATOM 704 C CA . ASP A 1 94 ? -0.107 -0.712 21.573 1.00 58.31 94 ASP A CA 1
ATOM 705 C C . ASP A 1 94 ? 1.102 -0.036 20.880 1.00 58.31 94 ASP A C 1
ATOM 707 O O . ASP A 1 94 ? 2.249 -0.283 21.257 1.00 58.31 94 ASP A O 1
ATOM 711 N N . GLY A 1 95 ? 0.862 0.771 19.839 1.00 54.81 95 GLY A N 1
ATOM 712 C CA . GLY A 1 95 ? 1.857 1.591 19.137 1.00 54.81 95 GLY A CA 1
ATOM 713 C C . GLY A 1 95 ? 2.415 2.697 20.037 1.00 54.81 95 GLY A C 1
ATOM 714 O O . GLY A 1 95 ? 1.997 2.805 21.186 1.00 54.81 95 GLY A O 1
ATOM 715 N N . TYR A 1 96 ? 3.403 3.463 19.551 1.00 50.66 96 TYR A N 1
ATOM 716 C CA . TYR A 1 96 ? 4.262 4.399 20.311 1.00 50.66 96 TYR A CA 1
ATOM 717 C C . TYR A 1 96 ? 3.790 4.749 21.735 1.00 50.66 96 TYR A C 1
ATOM 719 O O . TYR A 1 96 ? 3.203 5.795 22.001 1.00 50.66 96 TYR A O 1
ATOM 727 N N . ARG A 1 97 ? 4.130 3.874 22.688 1.00 45.16 97 ARG A N 1
ATOM 728 C CA . ARG A 1 97 ? 4.031 4.150 24.119 1.00 45.16 97 ARG A CA 1
ATOM 729 C C . ARG A 1 97 ? 5.304 4.871 24.547 1.00 45.16 97 ARG A C 1
ATOM 731 O O . ARG A 1 97 ? 6.359 4.248 24.647 1.00 45.16 97 ARG A O 1
ATOM 738 N N . CYS A 1 98 ? 5.215 6.166 24.844 1.00 41.47 98 CYS A N 1
ATOM 739 C CA . CYS A 1 98 ? 6.218 6.826 25.684 1.00 41.47 98 CYS A CA 1
ATOM 740 C C . CYS A 1 98 ? 6.226 6.111 27.049 1.00 41.47 98 CYS A C 1
ATOM 742 O O . CYS A 1 98 ? 5.351 6.329 27.888 1.00 41.47 98 CYS A O 1
ATOM 744 N N . VAL A 1 99 ? 7.199 5.232 27.289 1.00 38.19 99 VAL A N 1
ATOM 745 C CA . VAL A 1 99 ? 7.427 4.657 28.618 1.00 38.19 99 VAL A CA 1
ATOM 746 C C . VAL A 1 99 ? 8.296 5.635 29.405 1.00 38.19 99 VAL A C 1
ATOM 748 O O . VAL A 1 99 ? 9.484 5.786 29.141 1.00 38.19 99 VAL A O 1
ATOM 751 N N . LYS A 1 100 ? 7.649 6.327 30.348 1.00 39.94 100 LYS A N 1
ATOM 752 C CA . LYS A 1 100 ? 8.191 7.211 31.394 1.00 39.94 100 LYS A CA 1
ATOM 753 C C . LYS A 1 100 ? 9.716 7.133 31.620 1.00 39.94 100 LYS A C 1
ATOM 755 O O . LYS A 1 100 ? 10.185 6.235 32.313 1.00 39.94 100 LYS A O 1
ATOM 760 N N . ILE A 1 101 ? 10.435 8.205 31.279 1.00 40.25 101 ILE A N 1
ATOM 761 C CA . ILE A 1 101 ? 11.410 8.804 32.207 1.00 40.25 101 ILE A CA 1
ATOM 762 C C . ILE A 1 101 ? 11.042 10.282 32.369 1.00 40.25 101 ILE A C 1
ATOM 764 O O . ILE A 1 101 ? 11.412 11.120 31.564 1.00 40.25 101 ILE A O 1
ATOM 768 N N . LYS A 1 102 ? 10.286 10.541 33.443 1.00 42.22 102 LYS A N 1
ATOM 769 C CA . LYS A 1 102 ? 10.001 11.832 34.093 1.00 42.22 102 LYS A CA 1
ATOM 770 C C . LYS A 1 102 ? 9.505 13.004 33.216 1.00 42.22 102 LYS A C 1
ATOM 772 O O . LYS A 1 102 ? 10.291 13.723 32.615 1.00 42.22 102 LYS A O 1
ATOM 777 N N . TRP A 1 103 ? 8.204 13.254 33.411 1.00 47.47 103 TRP A N 1
ATOM 778 C CA . TRP A 1 103 ? 7.412 14.463 33.139 1.00 47.47 103 TRP A CA 1
ATOM 779 C C . TRP A 1 103 ? 6.985 14.653 31.669 1.00 47.47 103 TRP A C 1
ATOM 781 O O . TRP A 1 103 ? 7.680 15.256 30.864 1.00 47.47 103 TRP A O 1
ATOM 791 N N . ASP A 1 104 ? 5.793 14.094 31.411 1.00 44.69 104 ASP A N 1
ATOM 792 C CA . ASP A 1 104 ? 4.803 14.387 30.362 1.00 44.69 104 ASP A CA 1
ATOM 793 C C . ASP A 1 104 ? 5.049 13.880 28.925 1.00 44.69 104 ASP A C 1
ATOM 795 O O . ASP A 1 104 ? 5.517 14.595 28.046 1.00 44.69 104 ASP A O 1
ATOM 799 N N . CYS A 1 105 ? 4.592 12.648 28.655 1.00 46.00 105 CYS A N 1
ATOM 800 C CA . CYS A 1 105 ? 4.085 12.275 27.331 1.00 46.00 105 CYS A CA 1
ATOM 801 C C . CYS A 1 105 ? 2.652 11.756 27.503 1.00 46.00 105 CYS A C 1
ATOM 803 O O . CYS A 1 105 ? 2.459 10.718 28.138 1.00 46.00 105 CYS A O 1
ATOM 805 N N . GLU A 1 106 ? 1.671 12.409 26.893 1.00 43.72 106 GLU A N 1
ATOM 806 C CA . GLU A 1 106 ? 0.339 11.835 26.709 1.00 43.72 106 GLU A CA 1
ATOM 807 C C . GLU A 1 106 ? -0.017 11.987 25.230 1.00 43.72 106 GLU A C 1
ATOM 809 O O . GLU A 1 106 ? -0.366 13.062 24.755 1.00 43.72 106 GLU A O 1
ATOM 814 N N . PHE A 1 107 ? 0.181 10.909 24.474 1.00 46.53 107 PHE A N 1
ATOM 815 C CA . PHE A 1 107 ? -0.368 10.775 23.132 1.00 46.53 107 PHE A CA 1
ATOM 816 C C . PHE A 1 107 ? -1.397 9.656 23.192 1.00 46.53 107 PHE A C 1
ATOM 818 O O . PHE A 1 107 ? -1.055 8.476 23.144 1.00 46.53 107 PHE A O 1
ATOM 825 N N . GLU A 1 108 ? -2.663 10.034 23.322 1.00 48.22 108 GLU A N 1
ATOM 826 C CA . GLU A 1 108 ? -3.786 9.130 23.106 1.00 48.22 108 GLU A CA 1
ATOM 827 C C . GLU A 1 108 ? -4.034 9.047 21.594 1.00 48.22 108 GLU A C 1
ATOM 829 O O . GLU A 1 108 ? -4.868 9.739 21.012 1.00 48.22 108 GLU A O 1
ATOM 834 N N . LEU A 1 109 ? -3.202 8.256 20.913 1.00 51.78 109 LEU A N 1
ATOM 835 C CA . LEU A 1 109 ? -3.409 7.949 19.505 1.00 51.78 109 LEU A CA 1
ATOM 836 C C . LEU A 1 109 ? -4.574 6.962 19.403 1.00 51.78 109 LEU A C 1
ATOM 838 O O . LEU A 1 109 ? -4.483 5.819 19.847 1.00 51.78 109 LEU A O 1
ATOM 842 N N . THR A 1 110 ? -5.684 7.433 18.832 1.00 59.75 110 THR A N 1
ATOM 843 C CA . THR A 1 110 ? -6.861 6.606 18.538 1.00 59.75 110 THR A CA 1
ATOM 844 C C . THR A 1 110 ? -6.461 5.381 17.712 1.00 59.75 110 THR A C 1
ATOM 846 O O . THR A 1 110 ? -5.599 5.475 16.834 1.00 59.75 110 THR A O 1
ATOM 849 N N . HIS A 1 111 ? -7.087 4.235 17.998 1.00 79.00 111 HIS A N 1
ATOM 850 C CA . HIS A 1 111 ? -6.871 2.988 17.266 1.00 79.00 111 HIS A CA 1
ATOM 851 C C . HIS A 1 111 ? -7.248 3.177 15.791 1.00 79.00 111 HIS A C 1
ATOM 853 O O . HIS A 1 111 ? -8.429 3.175 15.438 1.00 79.00 111 HIS A O 1
ATOM 859 N N . GLN A 1 112 ? -6.236 3.364 14.945 1.00 89.62 112 GLN A N 1
ATOM 860 C CA . GLN A 1 112 ? -6.385 3.508 13.500 1.00 89.62 112 GLN A CA 1
ATOM 861 C C . GLN A 1 112 ? -5.692 2.335 12.819 1.00 89.62 112 GLN A C 1
ATOM 863 O O . GLN A 1 112 ? -4.628 1.879 13.243 1.00 89.62 112 GLN A O 1
ATOM 868 N N . ARG A 1 113 ?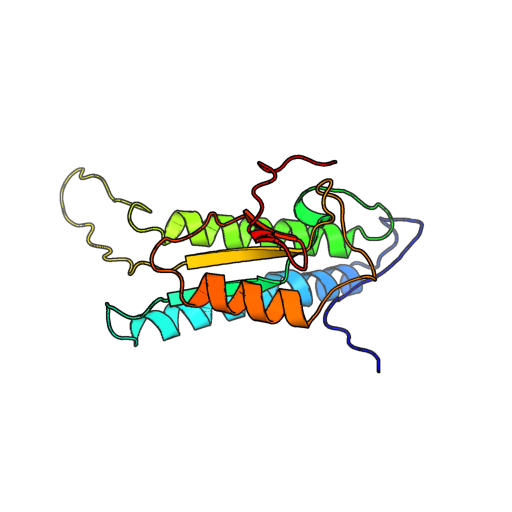 -6.313 1.836 11.757 1.00 92.62 113 ARG A N 1
ATOM 869 C CA . ARG A 1 113 ? -5.901 0.628 11.054 1.00 92.62 113 ARG A CA 1
ATOM 870 C C . ARG A 1 113 ? -5.434 1.011 9.662 1.00 92.62 113 ARG A C 1
ATOM 872 O O . ARG A 1 113 ? -6.155 1.693 8.937 1.00 92.62 113 ARG A O 1
ATOM 879 N N . PHE A 1 114 ? -4.234 0.579 9.303 1.00 96.00 114 PHE A N 1
ATOM 880 C CA . PHE A 1 114 ? -3.622 0.857 8.010 1.00 96.00 114 PHE A CA 1
ATOM 881 C C . PHE A 1 114 ? -3.307 -0.465 7.322 1.00 96.00 114 PHE A C 1
ATOM 883 O O . PHE A 1 114 ? -2.572 -1.286 7.869 1.00 96.00 114 PHE A O 1
ATOM 890 N N . TYR A 1 115 ? -3.864 -0.660 6.129 1.00 97.56 115 TYR A N 1
ATOM 891 C CA . TYR A 1 115 ? -3.777 -1.923 5.401 1.00 97.56 115 TYR A CA 1
ATOM 892 C C . TYR A 1 115 ? -3.172 -1.754 4.013 1.00 97.56 115 TYR A C 1
ATOM 894 O O . TYR A 1 115 ? -3.558 -0.868 3.249 1.00 97.56 115 TYR A O 1
ATOM 902 N N . TRP A 1 116 ? -2.238 -2.642 3.686 1.00 97.38 116 TRP A N 1
ATOM 903 C CA . TRP A 1 116 ? -1.771 -2.928 2.339 1.00 97.38 116 TRP A CA 1
ATOM 904 C C . TRP A 1 116 ? -2.586 -4.103 1.810 1.00 97.38 116 TRP A C 1
ATOM 906 O O . TRP A 1 116 ? -2.328 -5.246 2.177 1.00 97.38 116 TRP A O 1
ATOM 916 N N . ALA A 1 117 ? -3.594 -3.820 0.986 1.00 97.44 117 ALA A N 1
ATOM 917 C CA . ALA A 1 117 ? -4.481 -4.856 0.472 1.00 97.44 117 ALA A CA 1
ATOM 918 C C . ALA A 1 117 ? -3.968 -5.399 -0.868 1.00 97.44 117 ALA A C 1
ATOM 920 O O . ALA A 1 117 ? -3.960 -4.661 -1.855 1.00 97.44 117 ALA A O 1
ATOM 921 N N . ASP A 1 118 ? -3.543 -6.662 -0.908 1.00 95.81 118 ASP A N 1
ATOM 922 C CA . ASP A 1 118 ? -2.956 -7.311 -2.093 1.00 95.81 118 ASP A CA 1
ATOM 923 C C . ASP A 1 118 ? -3.701 -8.606 -2.450 1.00 95.81 118 ASP A C 1
ATOM 925 O O . ASP A 1 118 ? -3.743 -9.553 -1.661 1.00 95.81 118 ASP A O 1
ATOM 929 N N . GLU A 1 119 ? -4.274 -8.648 -3.653 1.00 96.38 119 GLU A N 1
ATOM 930 C CA . GLU A 1 119 ? -4.914 -9.847 -4.188 1.00 96.38 119 GLU A CA 1
ATOM 931 C C . GLU A 1 119 ? -3.857 -10.847 -4.673 1.00 96.38 119 GLU A C 1
ATOM 933 O O . GLU A 1 119 ? -2.973 -10.534 -5.482 1.00 96.38 119 GLU A O 1
ATOM 938 N N . ARG A 1 120 ? -3.968 -12.084 -4.194 1.00 96.12 120 ARG A N 1
ATOM 939 C CA . ARG A 1 120 ? -3.038 -13.179 -4.461 1.00 96.12 120 ARG A CA 1
ATOM 940 C C . ARG A 1 120 ? -3.733 -14.334 -5.163 1.00 96.12 120 ARG A C 1
ATOM 942 O O . ARG A 1 120 ? -4.933 -14.550 -5.009 1.00 96.12 120 ARG A O 1
ATOM 949 N N . THR A 1 121 ? -2.949 -15.140 -5.872 1.00 95.62 121 THR A N 1
ATOM 950 C CA . THR A 1 121 ? -3.398 -16.487 -6.251 1.00 95.62 121 THR A CA 1
ATOM 951 C C . THR A 1 121 ? -3.470 -17.389 -5.016 1.00 95.62 121 THR A C 1
ATOM 953 O O . THR A 1 121 ? -2.932 -17.062 -3.955 1.00 95.62 121 THR A O 1
ATOM 956 N N . THR A 1 122 ? -4.089 -18.563 -5.144 1.00 94.56 122 THR A N 1
ATOM 957 C CA . THR A 1 122 ? -4.169 -19.567 -4.069 1.00 94.56 122 THR A CA 1
ATOM 958 C C . THR A 1 122 ? -2.804 -20.031 -3.559 1.00 94.56 122 THR A C 1
ATOM 960 O O . THR A 1 122 ? -2.677 -20.401 -2.393 1.00 94.56 122 THR A O 1
ATOM 963 N N . GLU A 1 123 ? -1.782 -19.970 -4.407 1.00 92.38 123 GLU A N 1
ATOM 964 C CA . GLU A 1 123 ? -0.391 -20.318 -4.110 1.00 92.38 123 GLU A CA 1
ATOM 965 C C . GLU A 1 123 ? 0.370 -19.150 -3.476 1.00 92.38 123 GLU A C 1
ATOM 967 O O . GLU A 1 123 ? 1.507 -19.320 -3.049 1.00 92.38 123 GLU A O 1
ATOM 972 N N . GLY A 1 124 ? -0.241 -17.965 -3.408 1.00 92.31 124 GLY A N 1
ATOM 973 C CA . GLY A 1 124 ? 0.400 -16.751 -2.930 1.00 92.31 124 GLY A CA 1
ATOM 974 C C . GLY A 1 124 ? 1.196 -16.026 -4.004 1.00 92.31 124 GLY A C 1
ATOM 975 O O . GLY A 1 124 ? 2.089 -15.269 -3.647 1.00 92.31 124 GLY A O 1
ATOM 976 N N . GLY A 1 125 ? 0.910 -16.236 -5.293 1.00 93.38 125 GLY A N 1
ATOM 977 C CA . GLY A 1 125 ? 1.477 -15.473 -6.409 1.00 93.38 125 GLY A CA 1
ATOM 978 C C . GLY A 1 125 ? 0.710 -14.178 -6.691 1.00 93.38 125 GLY A C 1
ATOM 979 O O . GLY A 1 125 ? -0.291 -13.883 -6.044 1.00 93.38 125 GLY A O 1
ATOM 980 N N . HIS A 1 126 ? 1.163 -13.393 -7.670 1.00 92.56 126 HIS A N 1
ATOM 981 C CA . HIS A 1 126 ? 0.434 -12.205 -8.124 1.00 92.56 126 HIS A CA 1
ATOM 982 C C . HIS A 1 126 ? -0.700 -12.585 -9.076 1.00 92.56 126 HIS A C 1
ATOM 984 O O . HIS A 1 126 ? -0.516 -13.433 -9.944 1.00 92.56 126 HIS A O 1
ATOM 990 N N . VAL A 1 127 ? -1.836 -11.892 -8.987 1.00 92.69 127 VAL A N 1
ATOM 991 C CA . VAL A 1 127 ? -2.970 -12.109 -9.906 1.00 92.69 127 VAL A CA 1
ATOM 992 C C . VAL A 1 127 ? -2.789 -11.454 -11.282 1.00 92.69 127 VAL A C 1
ATOM 994 O O . VAL A 1 127 ? -3.459 -11.808 -12.251 1.00 92.69 127 VAL A O 1
ATOM 997 N N . GLY A 1 128 ? -1.854 -10.506 -11.408 1.00 88.50 128 GLY A N 1
ATOM 998 C CA . GLY A 1 128 ? -1.548 -9.843 -12.676 1.00 88.50 128 GLY A CA 1
ATOM 999 C C . GLY A 1 128 ? -2.763 -9.112 -13.255 1.00 88.50 128 GLY A C 1
ATOM 1000 O O . GLY A 1 128 ? -3.251 -8.159 -12.660 1.00 88.50 128 GLY A O 1
ATOM 1001 N N . ASN A 1 129 ? -3.233 -9.544 -14.427 1.00 88.12 129 ASN A N 1
ATOM 1002 C CA . ASN A 1 129 ? -4.400 -8.953 -15.096 1.00 88.12 129 ASN A CA 1
ATOM 1003 C C . ASN A 1 129 ? -5.732 -9.627 -14.723 1.00 88.12 129 ASN A C 1
ATOM 1005 O O . ASN A 1 129 ? -6.773 -9.187 -15.202 1.00 88.12 129 ASN A O 1
ATOM 1009 N N . ALA A 1 130 ? -5.710 -10.684 -13.907 1.00 90.69 130 ALA A N 1
ATOM 1010 C CA . ALA A 1 130 ? -6.897 -11.432 -13.490 1.00 90.69 130 ALA A CA 1
ATOM 1011 C C . ALA A 1 130 ? -7.517 -10.888 -12.188 1.00 90.69 130 ALA A C 1
ATOM 1013 O O . ALA A 1 130 ? -8.098 -11.649 -11.428 1.00 90.69 130 ALA A O 1
ATOM 1014 N N . ILE A 1 131 ? -7.355 -9.585 -11.933 1.00 91.38 131 ILE A N 1
ATOM 1015 C CA . ILE A 1 131 ? -7.862 -8.899 -10.738 1.00 91.38 131 ILE A CA 1
ATOM 1016 C C . ILE A 1 131 ? -9.386 -9.019 -10.663 1.00 91.38 131 ILE A C 1
ATOM 1018 O O . ILE A 1 131 ? -10.076 -8.726 -11.646 1.00 91.38 131 ILE A O 1
ATOM 1022 N N . ASP A 1 132 ? -9.899 -9.351 -9.482 1.00 93.38 132 ASP A N 1
ATOM 1023 C CA . ASP A 1 132 ? -11.329 -9.469 -9.212 1.00 93.38 132 ASP A CA 1
ATOM 1024 C C . ASP A 1 132 ? -11.842 -8.265 -8.405 1.00 93.38 132 ASP A C 1
ATOM 1026 O O . ASP A 1 132 ? -11.490 -8.048 -7.243 1.00 93.38 132 ASP A O 1
ATOM 1030 N N . GLY A 1 133 ? -12.680 -7.442 -9.040 1.00 94.62 133 GLY A N 1
ATOM 1031 C CA . GLY A 1 133 ? -13.221 -6.231 -8.422 1.00 94.62 133 GLY A CA 1
ATOM 1032 C C . GLY A 1 133 ? -14.269 -6.489 -7.336 1.00 94.62 133 GLY A C 1
ATOM 1033 O O . GLY A 1 133 ? -14.385 -5.678 -6.418 1.00 94.62 133 GLY A O 1
ATOM 1034 N N . GLU A 1 134 ? -15.023 -7.586 -7.429 1.00 96.94 134 GLU A N 1
ATOM 1035 C CA . GLU A 1 134 ? -16.022 -7.957 -6.423 1.00 96.94 134 GLU A CA 1
ATOM 1036 C C . GLU A 1 134 ? -15.317 -8.453 -5.162 1.00 96.94 134 GLU A C 1
ATOM 1038 O O . GLU A 1 134 ? -15.561 -7.920 -4.080 1.00 96.94 134 GLU A O 1
ATOM 1043 N N . ALA A 1 135 ? -14.324 -9.334 -5.324 1.00 96.88 135 ALA A N 1
ATOM 1044 C CA . ALA A 1 135 ? -13.490 -9.799 -4.220 1.00 96.88 135 ALA A CA 1
ATOM 1045 C C . ALA A 1 135 ? -12.768 -8.645 -3.500 1.00 96.88 135 ALA A C 1
ATOM 1047 O O . ALA A 1 135 ? -12.679 -8.634 -2.272 1.00 96.88 135 ALA A O 1
ATOM 1048 N N . HIS A 1 136 ? -12.284 -7.640 -4.242 1.00 97.12 136 HIS A N 1
ATOM 1049 C CA . HIS A 1 136 ? -11.730 -6.417 -3.651 1.00 97.12 136 HIS A CA 1
ATOM 1050 C C . HIS A 1 136 ? -12.756 -5.677 -2.783 1.00 97.12 136 HIS A C 1
ATOM 1052 O O . HIS A 1 136 ? -12.428 -5.240 -1.682 1.00 97.12 136 HIS A O 1
ATOM 1058 N N . GLY A 1 137 ? -13.988 -5.516 -3.273 1.00 97.69 137 GLY A N 1
ATOM 1059 C CA . GLY A 1 137 ? -15.055 -4.836 -2.540 1.00 97.69 137 GLY A CA 1
ATOM 1060 C C . GLY A 1 137 ? -15.416 -5.555 -1.241 1.00 97.69 137 GLY A C 1
ATOM 1061 O O . GLY A 1 137 ? -15.486 -4.916 -0.190 1.00 97.69 137 GLY A O 1
ATOM 1062 N N . GLU A 1 138 ? -15.580 -6.876 -1.307 1.00 97.56 138 GLU A N 1
ATOM 1063 C CA . GLU A 1 138 ? -15.849 -7.725 -0.141 1.00 97.56 138 GLU A CA 1
ATOM 1064 C C . GLU A 1 138 ? -14.726 -7.626 0.893 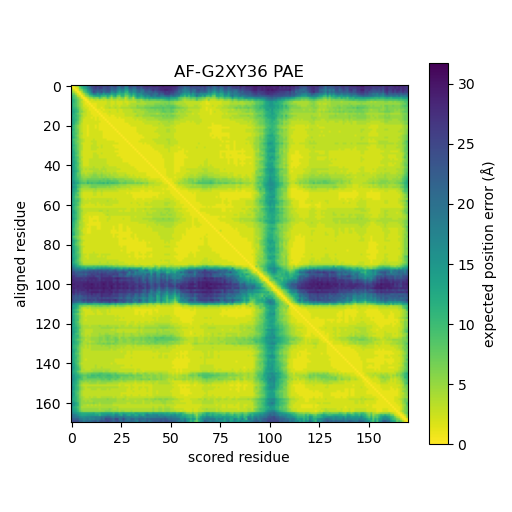1.00 97.56 138 GLU A C 1
ATOM 1066 O O . GLU A 1 138 ? -14.979 -7.350 2.067 1.00 97.56 138 GLU A O 1
ATOM 1071 N N . PHE A 1 139 ? -13.474 -7.765 0.455 1.00 97.81 139 PHE A N 1
ATOM 1072 C CA . PHE A 1 139 ? -12.336 -7.725 1.364 1.00 97.81 139 PHE A CA 1
ATOM 1073 C C . PHE A 1 139 ? -12.115 -6.331 1.968 1.00 97.81 139 PHE A C 1
ATOM 1075 O O . PHE A 1 139 ? -11.773 -6.196 3.142 1.00 97.81 139 PHE A O 1
ATOM 1082 N N . TYR A 1 140 ? -12.355 -5.256 1.213 1.00 97.75 140 TYR A N 1
ATOM 1083 C CA . TYR A 1 140 ? -12.229 -3.894 1.746 1.00 97.75 140 TYR A CA 1
ATOM 1084 C C . TYR A 1 140 ? -13.319 -3.601 2.773 1.00 97.75 140 TYR A C 1
ATOM 1086 O O . TYR A 1 140 ? -13.060 -2.931 3.775 1.00 97.75 140 TYR A O 1
ATOM 1094 N N . TYR A 1 141 ? -14.524 -4.126 2.546 1.00 96.81 141 TYR A N 1
ATOM 1095 C CA . TYR A 1 141 ? -15.602 -4.067 3.521 1.00 96.81 141 TYR A CA 1
ATOM 1096 C C . TYR A 1 141 ? -15.233 -4.823 4.804 1.00 96.81 141 TYR A C 1
ATOM 1098 O O . TYR A 1 141 ? -15.405 -4.278 5.895 1.00 96.81 141 TYR A O 1
ATOM 1106 N N . GLU A 1 142 ? -14.658 -6.022 4.692 1.00 95.69 142 GLU A N 1
ATOM 1107 C CA . GLU A 1 142 ? -14.149 -6.790 5.835 1.00 95.69 142 GLU A CA 1
ATOM 1108 C C . GLU A 1 142 ? -13.109 -5.985 6.635 1.00 95.69 142 GLU A C 1
ATOM 1110 O O . GLU A 1 142 ? -13.281 -5.775 7.835 1.00 95.69 142 GLU A O 1
ATOM 1115 N N . LEU A 1 143 ? -12.087 -5.428 5.974 1.00 95.56 143 LEU A N 1
ATOM 1116 C CA . LEU A 1 143 ? -11.054 -4.606 6.625 1.00 95.56 143 LEU A CA 1
ATOM 1117 C C . LEU A 1 143 ? -11.624 -3.370 7.342 1.00 95.56 143 LEU A C 1
ATOM 1119 O O . LEU A 1 143 ? -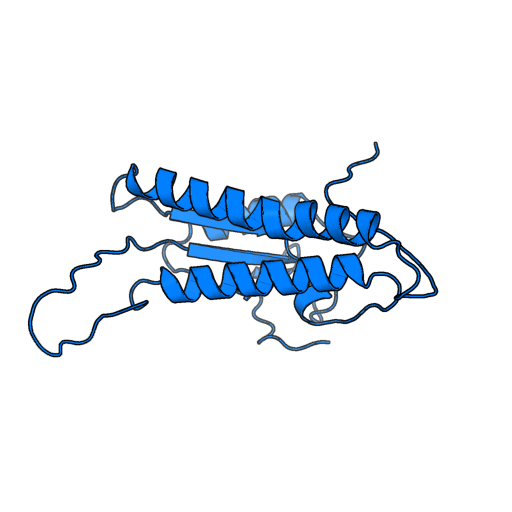11.118 -2.950 8.390 1.00 95.56 143 LEU A O 1
ATOM 1123 N N . ALA A 1 144 ? -12.666 -2.761 6.779 1.00 94.56 144 ALA A N 1
ATOM 1124 C CA . ALA A 1 144 ? -13.307 -1.580 7.348 1.00 94.56 144 ALA A CA 1
ATOM 1125 C C . ALA A 1 144 ? -14.230 -1.905 8.535 1.00 94.56 144 ALA A C 1
ATOM 1127 O O . ALA A 1 144 ? -14.398 -1.070 9.427 1.00 94.56 144 ALA A O 1
ATOM 1128 N N . THR A 1 145 ? -14.832 -3.096 8.561 1.00 92.56 145 THR A N 1
ATOM 1129 C CA . THR A 1 145 ? -15.919 -3.425 9.499 1.00 92.56 145 THR A CA 1
ATOM 1130 C C . THR A 1 145 ? -15.565 -4.465 10.552 1.00 92.56 145 THR A C 1
ATOM 1132 O O . THR A 1 145 ? -16.231 -4.485 11.584 1.00 92.56 145 THR A O 1
ATOM 1135 N N . SER A 1 146 ? -14.517 -5.269 10.348 1.00 89.00 146 SER A N 1
ATOM 1136 C CA . SER A 1 146 ? -14.118 -6.320 11.289 1.00 89.00 146 SER A CA 1
ATOM 1137 C C . SER A 1 146 ? -13.920 -5.772 12.704 1.00 89.00 146 SER A C 1
ATOM 1139 O O . SER A 1 146 ? -13.318 -4.712 12.899 1.00 89.00 146 SER A O 1
ATOM 1141 N N . GLU A 1 147 ? -14.407 -6.490 13.713 1.00 85.56 147 GLU A N 1
ATOM 1142 C CA . GLU A 1 147 ? -14.145 -6.144 15.114 1.00 85.56 147 GLU A CA 1
ATOM 1143 C C . GLU A 1 147 ? -12.670 -6.392 15.451 1.00 85.56 147 GLU A C 1
ATOM 1145 O O . GLU A 1 147 ? -12.011 -5.525 16.036 1.00 85.56 147 GLU A O 1
ATOM 1150 N N . ASP A 1 148 ? -12.133 -7.511 14.963 1.00 84.94 148 ASP A N 1
ATOM 1151 C CA . ASP A 1 148 ? -10.738 -7.896 15.122 1.00 84.94 148 ASP A CA 1
ATOM 1152 C C . ASP A 1 148 ? -9.889 -7.364 13.955 1.00 84.94 148 ASP A C 1
ATOM 1154 O O . ASP A 1 148 ? -10.130 -7.713 12.792 1.00 84.94 148 ASP A O 1
ATOM 1158 N N . PRO A 1 149 ? -8.886 -6.507 14.213 1.00 84.31 149 PRO A N 1
ATOM 1159 C CA . PRO A 1 149 ? -8.021 -6.004 13.159 1.00 84.31 149 PRO A CA 1
ATOM 1160 C C . PRO A 1 149 ? -7.120 -7.119 12.611 1.00 84.31 149 PRO A C 1
ATOM 1162 O O . PRO A 1 149 ? -6.436 -7.809 13.367 1.00 84.31 149 PRO A O 1
ATOM 1165 N N . LEU A 1 150 ? -7.063 -7.232 11.282 1.00 90.94 150 LEU A N 1
ATOM 1166 C CA . LEU A 1 150 ? -6.079 -8.066 10.587 1.00 90.94 150 LEU A CA 1
ATOM 1167 C C . LEU A 1 150 ? -4.676 -7.434 10.639 1.00 90.94 150 LEU A C 1
ATOM 1169 O O . LEU A 1 150 ? -4.488 -6.326 11.154 1.00 90.94 150 LEU A O 1
ATOM 1173 N N . THR A 1 151 ? -3.677 -8.132 10.096 1.00 92.19 151 THR A N 1
ATOM 1174 C CA . THR A 1 151 ? -2.320 -7.592 9.934 1.00 92.19 151 THR A CA 1
ATOM 1175 C C . THR A 1 151 ? -2.275 -6.524 8.836 1.00 92.19 151 THR A C 1
ATOM 1177 O O . THR A 1 151 ? -3.112 -6.505 7.938 1.00 92.19 151 THR A O 1
ATOM 1180 N N . TRP A 1 152 ? -1.282 -5.627 8.892 1.00 94.56 152 TRP A N 1
ATOM 1181 C CA . TRP A 1 152 ? -1.096 -4.580 7.877 1.00 94.56 152 TRP A CA 1
ATOM 1182 C C . TRP A 1 152 ? -0.887 -5.161 6.467 1.00 94.56 152 TRP A C 1
ATOM 1184 O O . TRP A 1 152 ? -1.328 -4.558 5.493 1.00 94.56 152 TRP A O 1
ATOM 1194 N N . ASP A 1 153 ? -0.213 -6.315 6.370 1.00 95.06 153 ASP A N 1
ATOM 1195 C CA . ASP A 1 153 ? 0.027 -7.072 5.135 1.00 95.06 153 ASP A CA 1
ATOM 1196 C C . ASP A 1 153 ? -1.229 -7.901 4.826 1.00 95.06 153 ASP A C 1
ATOM 1198 O O . ASP A 1 153 ? -1.304 -9.104 5.083 1.00 95.06 153 ASP A O 1
ATOM 1202 N N . ALA A 1 154 ? -2.272 -7.201 4.381 1.00 96.25 154 ALA A N 1
ATOM 1203 C CA . ALA A 1 154 ? -3.620 -7.719 4.212 1.00 96.25 154 ALA A CA 1
ATOM 1204 C C . 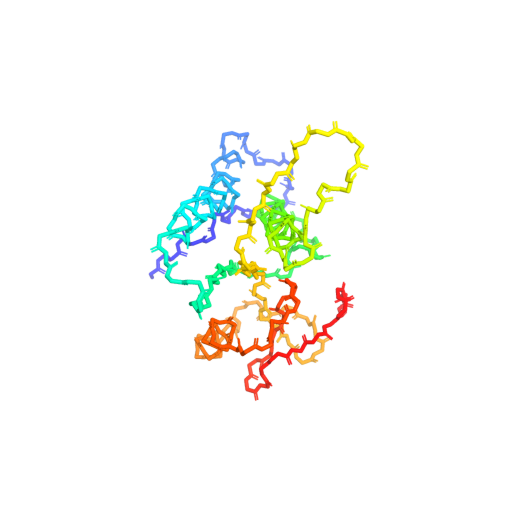ALA A 1 154 ? -3.765 -8.401 2.846 1.00 96.25 154 ALA A C 1
ATOM 1206 O O . ALA A 1 154 ? -4.297 -7.843 1.886 1.00 96.25 154 ALA A O 1
ATOM 1207 N N . THR A 1 155 ? -3.266 -9.627 2.746 1.00 96.62 155 THR A N 1
ATOM 1208 C CA . THR A 1 155 ? -3.383 -10.433 1.530 1.00 96.62 155 THR A CA 1
ATOM 1209 C C . THR A 1 155 ? -4.688 -11.223 1.493 1.00 96.62 155 THR A C 1
ATOM 1211 O O . THR A 1 155 ? -5.135 -11.757 2.509 1.00 96.62 155 THR A O 1
ATOM 1214 N N . PHE 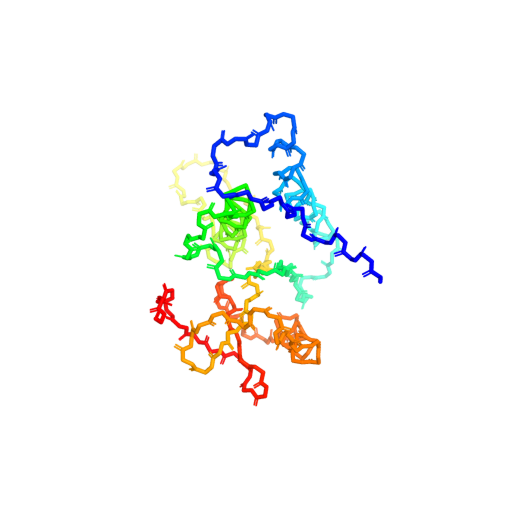A 1 156 ? -5.292 -11.339 0.313 1.00 97.06 156 PHE A N 1
ATOM 1215 C CA . PHE A 1 156 ? -6.542 -12.078 0.126 1.00 97.06 156 PHE A CA 1
ATOM 1216 C C . PHE A 1 156 ? -6.555 -12.836 -1.199 1.00 97.06 156 PHE A C 1
ATOM 1218 O O . PHE A 1 156 ? -5.776 -12.543 -2.103 1.00 97.06 156 PHE A O 1
ATOM 1225 N N . VAL A 1 157 ? -7.439 -13.825 -1.302 1.00 97.19 157 VAL A N 1
ATOM 1226 C CA . VAL A 1 157 ? -7.668 -14.600 -2.526 1.00 97.19 157 VAL A CA 1
ATOM 1227 C C . VAL A 1 157 ? -9.149 -14.505 -2.881 1.00 97.19 157 VAL A C 1
ATOM 1229 O O . VAL A 1 157 ? -10.004 -14.707 -2.013 1.00 97.19 157 VAL A O 1
ATOM 1232 N N . ALA A 1 158 ? -9.460 -14.211 -4.145 1.00 96.56 158 ALA A N 1
ATOM 1233 C CA . ALA A 1 158 ? -10.838 -14.128 -4.623 1.00 96.56 158 ALA A CA 1
ATOM 1234 C C . ALA A 1 158 ? -11.637 -15.402 -4.284 1.00 96.56 158 ALA A C 1
ATOM 1236 O O . ALA A 1 158 ? -11.147 -16.523 -4.437 1.00 96.56 158 ALA A O 1
ATOM 1237 N N . GLY A 1 159 ? -12.851 -15.228 -3.751 1.00 94.94 159 GLY A N 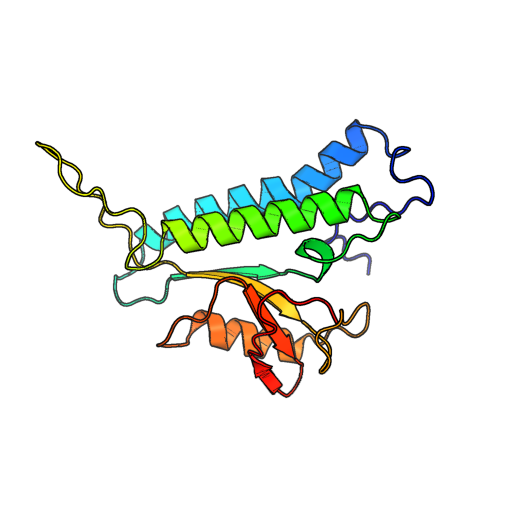1
ATOM 1238 C CA . GLY A 1 159 ? -13.715 -16.322 -3.289 1.00 94.94 159 GLY A CA 1
ATOM 1239 C C . GLY A 1 159 ? -13.265 -17.035 -2.003 1.00 94.94 159 GLY A C 1
ATOM 1240 O O . GLY A 1 159 ? -13.937 -17.968 -1.564 1.00 94.94 159 GLY A O 1
ATOM 1241 N N . LYS A 1 160 ? -12.146 -16.625 -1.390 1.00 95.88 160 LYS A N 1
ATOM 1242 C CA . LYS A 1 160 ? -11.627 -17.196 -0.133 1.00 95.88 160 LYS A CA 1
ATOM 1243 C C . LYS A 1 160 ? -11.485 -16.162 0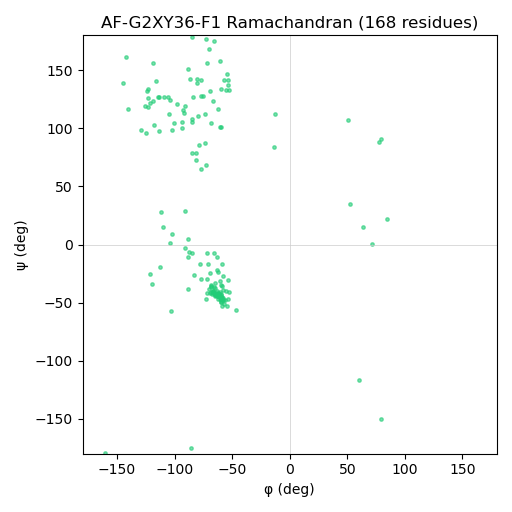.990 1.00 95.88 160 LYS A C 1
ATOM 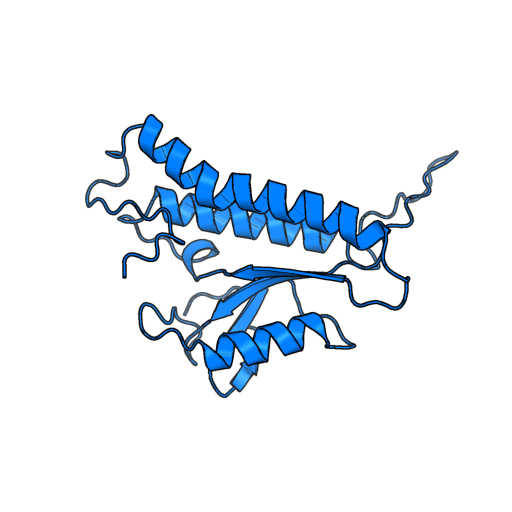1245 O O . LYS A 1 160 ? -11.544 -16.551 2.152 1.00 95.88 160 LYS A O 1
ATOM 1250 N N . GLY A 1 161 ? -11.314 -14.882 0.657 1.00 95.00 161 GLY A N 1
ATOM 1251 C CA . GLY A 1 161 ? -11.101 -13.810 1.633 1.00 95.00 161 GLY A CA 1
ATOM 1252 C C . GLY A 1 161 ? -9.656 -13.761 2.130 1.00 95.00 161 GLY A C 1
ATOM 1253 O O . GLY A 1 161 ? -8.732 -14.111 1.385 1.00 95.00 161 GLY A O 1
ATOM 1254 N N . TYR A 1 162 ? -9.457 -13.312 3.373 1.00 96.06 162 TYR A N 1
ATOM 1255 C CA . TYR A 1 162 ? -8.132 -13.157 3.977 1.00 96.06 162 TYR A CA 1
ATOM 1256 C C . TYR A 1 162 ? -7.310 -14.454 3.958 1.00 96.06 162 TYR A C 1
ATOM 1258 O O . TYR A 1 162 ? -7.769 -15.526 4.362 1.00 96.06 162 TYR A O 1
ATOM 1266 N N . VAL A 1 163 ? -6.051 -14.350 3.534 1.00 95.44 163 VAL A N 1
ATOM 1267 C CA . VAL A 1 163 ? -5.067 -15.432 3.614 1.00 95.44 163 VAL A CA 1
ATOM 1268 C C . VAL A 1 163 ? -3.729 -14.829 4.000 1.00 95.44 163 VAL A C 1
ATOM 1270 O O . VAL A 1 163 ? -3.161 -14.075 3.220 1.00 95.44 163 VAL A O 1
ATOM 1273 N N . ASP A 1 164 ? -3.190 -15.199 5.158 1.00 92.88 164 ASP A N 1
ATOM 1274 C CA . ASP A 1 164 ? -1.849 -14.782 5.568 1.00 92.88 164 ASP A CA 1
ATOM 1275 C C . ASP A 1 164 ? -0.760 -15.638 4.894 1.00 92.88 164 ASP A C 1
ATOM 1277 O O . ASP A 1 164 ? -0.572 -16.819 5.210 1.00 92.88 164 ASP A O 1
ATOM 1281 N N . PHE A 1 165 ? -0.002 -15.031 3.979 1.00 90.69 165 PHE A N 1
ATOM 1282 C CA . PHE A 1 165 ? 1.154 -15.668 3.338 1.00 90.69 165 PHE A CA 1
ATOM 1283 C C . PHE A 1 165 ? 2.467 -15.476 4.119 1.00 90.69 165 PHE A C 1
ATOM 1285 O O . PHE A 1 165 ? 3.523 -15.911 3.657 1.00 90.69 165 PHE A O 1
ATOM 1292 N N . ASN A 1 166 ? 2.442 -14.865 5.309 1.00 83.69 166 ASN A N 1
ATOM 1293 C CA . ASN A 1 166 ? 3.601 -14.598 6.170 1.00 83.69 166 ASN A CA 1
ATOM 1294 C C . ASN A 1 166 ? 4.751 -13.878 5.439 1.00 83.69 166 ASN A C 1
ATOM 1296 O O . ASN A 1 166 ? 5.931 -14.165 5.657 1.00 83.69 166 ASN A O 1
ATOM 1300 N N . GLY A 1 167 ? 4.413 -12.983 4.506 1.00 70.56 167 GLY A N 1
ATOM 1301 C CA . GLY A 1 167 ? 5.382 -12.278 3.665 1.00 70.56 167 GLY A CA 1
ATOM 1302 C C . GLY A 1 167 ? 6.204 -13.173 2.729 1.00 70.56 167 GLY A C 1
ATOM 1303 O O . GLY A 1 167 ? 7.235 -12.722 2.224 1.00 70.56 167 GLY A O 1
ATOM 1304 N N . LYS A 1 168 ? 5.797 -14.431 2.509 1.00 60.12 168 LYS A N 1
ATOM 1305 C CA . LYS A 1 168 ? 6.484 -15.358 1.606 1.00 60.12 168 LYS A CA 1
ATOM 1306 C C . LYS A 1 168 ? 6.155 -15.044 0.149 1.00 60.12 168 LYS A C 1
ATOM 1308 O O . LYS A 1 168 ? 5.019 -14.736 -0.200 1.00 60.12 168 LYS A O 1
ATOM 1313 N N . LEU A 1 169 ? 7.173 -15.172 -0.696 1.00 55.78 169 LEU A N 1
ATOM 1314 C CA . LEU A 1 169 ? 7.000 -15.319 -2.135 1.00 55.78 169 LEU A CA 1
ATOM 1315 C C . LEU A 1 169 ? 6.656 -16.783 -2.432 1.00 55.78 169 LEU A C 1
ATOM 1317 O O . LEU A 1 169 ? 7.238 -17.675 -1.809 1.00 55.78 169 LEU A O 1
ATOM 1321 N N . ALA A 1 170 ? 5.714 -16.997 -3.350 1.00 51.44 170 ALA A N 1
ATOM 1322 C CA . ALA A 1 170 ? 5.513 -18.291 -3.998 1.00 51.44 170 ALA A CA 1
ATOM 1323 C C . ALA A 1 170 ? 6.659 -18.583 -4.975 1.00 51.44 170 ALA A C 1
ATOM 1325 O O . ALA A 1 170 ? 7.104 -17.622 -5.649 1.00 51.44 170 ALA A O 1
#

Mean predicted aligned error: 6.5 Å

Organism: Botryotinia fuckeliana (strain T4) (NCBI:txid999810)

Nearest PDB structures (foldseek):
  6tq3-assembly1_C  TM=7.206E-01  e=1.428E-03  Starmerella magnoliae
  6tq8-assembly1_D  TM=6.827E-01  e=8.473E-04  Starmerella magnoliae
  5mln-assembly1_A  TM=7.133E-01  e=4.622E-03  Starmerella magnoliae
  4cr6-assembly1_B  TM=7.530E-01  e=5.515E-02  Flavobacterium sp. 141-8
  4cr7-assembly6_D  TM=7.267E-01  e=4.248E-02  Flavobacterium sp. 141-8

Foldseek 3Di:
DPPVLQLFQFDPQLPPDPPVSLVVRLCSQAVVLVVVVVVLQVVVVVDDLPAAREDEDAAECLLQDDDSRRNSRSCSRVNSLVVLLVVQQQQAPPHDDPDDDDDDDDDPRRRHHGAHEYEAAPVRHTCVPVDDPVLVVVQVCCCRDPPDHDHNDFYAYPPGHTDDPVSDDD

Solvent-accessible surface area (backbone atoms only — not comparable to full-atom values): 9950 Å² total; per-residue (Å²): 132,90,77,75,83,61,55,70,60,78,36,94,54,57,83,68,63,53,68,69,60,44,51,53,28,30,40,62,46,30,52,47,48,52,53,54,51,52,54,48,54,61,53,50,72,75,49,63,86,92,51,73,38,61,47,78,43,88,50,55,57,38,59,80,45,89,54,64,40,32,42,58,38,30,51,16,42,29,50,33,46,51,51,33,46,52,49,23,55,52,26,31,86,84,25,78,69,77,77,84,82,80,87,88,78,88,76,89,66,66,63,34,45,28,28,34,39,23,66,27,38,95,74,46,39,69,43,78,90,70,69,57,69,63,44,49,52,54,48,52,48,45,71,47,64,51,91,71,81,76,64,36,76,36,29,26,26,77,95,67,43,80,45,86,60,84,90,52,82,99

InterPro domains:
  IPR036291 NAD(P)-binding domain superfamily [SSF51735] (6-162)

Secondary structure (DSSP, 8-state):
---TTS-----SSTT-S-HHHHHHHHIIIIIHHHHHHHHHHHHHTTS-TTS-EEEEEE--GGGT---GGGHHHHHHHHHHHHHHHHHHHHHSTTSS----SSS--------EEEEEEEEB-TTS-B-TT---HHHHHHHHHHHHH-SS---SEEEEETTTEE---TT---

Sequence (170 aa):
MNRKAAALTVTPDPLSVPLEKFNEDLNVVITSAYAAAHEAVEGFKTLPEATNKTFIYTGNILNRQVVPPFLAFGIGKSGAAHLIQGASEAYKKDGYRCVKIKWDCEFELTHQRFYWADERTTEGGHVGNAIDGEAHGEFYYELATSEDPLTWDATFVAGKGYVDFNGKLA